Protein AF-A0A1I6V1C0-F1 (afdb_monomer)

pLDDT: mean 92.14, std 6.8, range [67.0, 98.19]

Organism: NCBI:txid1435036

Sequence (91 aa):
MNQYAKSLQASLLVDKDNKIAVKAVTNSKARAISCISMKVPDGKSPNSDRIVREILSITTNTKQRLLEYVALDKALDGTVISLPSGDVCDE

Solvent-accessible surface area (backbone atoms only — not comparable to full-atom values): 5245 Å² total; per-residue (Å²): 106,69,62,33,56,52,26,52,53,48,41,52,69,52,58,62,86,41,55,67,59,44,51,52,37,51,52,48,32,51,20,24,50,53,28,36,48,71,75,28,54,82,96,41,88,80,34,38,68,55,55,54,51,51,54,47,50,67,68,37,70,43,73,68,44,37,51,33,44,52,46,44,58,59,55,46,65,98,64,85,80,81,82,77,72,84,89,43,63,81,133

Nearest PDB structures (foldseek):
  6jx6-assembly1_A  TM=3.660E-01  e=4.888E+00  Homo sapiens
  7bsu-assembly1_A  TM=3.755E-01  e=9.895E+00  Homo sapiens

Secondary structure (DSSP, 8-state):
-HHHHHHHHHHHHS-SS-HHHHHHHHHHHHHHHHHHHHHS-TTSSSPHHHHHHHHHHHHT-SHHHHHHHHHHHHHTTT---PPP-S--S--

Radius of gyration: 13.28 Å; Cα contacts (8 Å, |Δi|>4): 87; chains: 1; bounding box: 34×28×30 Å

Foldseek 3Di:
DVQLLVLLVQLLVDDLLPLVSLLVSVQSNLLVLVVLPVVADPPDPPHSVVVNVVSNCVQCVDPSSVVSNVSSVVSQPPHDDDRDDDRSDDD

Structure (mmCIF, N/CA/C/O backbone):
data_AF-A0A1I6V1C0-F1
#
_entry.id   AF-A0A1I6V1C0-F1
#
loop_
_atom_site.group_PDB
_atom_site.id
_atom_site.type_symbol
_atom_site.label_atom_id
_atom_site.label_alt_id
_atom_site.label_comp_id
_atom_site.label_asym_id
_atom_site.label_entity_id
_atom_site.label_seq_id
_atom_site.pdbx_PDB_ins_code
_atom_site.Cartn_x
_atom_site.Cartn_y
_atom_site.Cartn_z
_atom_site.occupancy
_atom_site.B_iso_or_equiv
_atom_site.auth_seq_id
_atom_site.auth_comp_id
_atom_site.auth_asym_id
_atom_site.auth_atom_id
_atom_site.pdbx_PDB_model_num
ATOM 1 N N . MET A 1 1 ? 3.937 6.422 -12.408 1.00 74.50 1 MET A N 1
ATOM 2 C CA . MET A 1 1 ? 3.968 7.289 -11.198 1.00 74.50 1 MET A CA 1
ATOM 3 C C . MET A 1 1 ? 2.571 7.647 -10.689 1.00 74.50 1 MET A C 1
ATOM 5 O O . MET A 1 1 ? 2.326 7.452 -9.507 1.00 74.50 1 MET A O 1
ATOM 9 N N . ASN A 1 2 ? 1.640 8.095 -11.547 1.00 89.44 2 ASN A N 1
ATOM 10 C CA . ASN A 1 2 ? 0.245 8.390 -11.162 1.00 89.44 2 ASN A CA 1
ATOM 11 C C . ASN A 1 2 ? -0.456 7.209 -10.451 1.00 89.44 2 ASN A C 1
ATOM 13 O O . ASN A 1 2 ? -1.088 7.392 -9.416 1.00 89.44 2 ASN A O 1
ATOM 17 N N . GLN A 1 3 ? -0.258 5.984 -10.950 1.00 94.06 3 GLN A N 1
ATOM 18 C CA . GLN A 1 3 ? -0.751 4.745 -10.333 1.00 94.06 3 GLN A CA 1
ATOM 19 C C . GLN A 1 3 ? -0.358 4.614 -8.849 1.00 94.06 3 GLN A C 1
ATOM 21 O O . GLN A 1 3 ? -1.200 4.303 -8.009 1.00 94.06 3 GLN A O 1
ATOM 26 N N . TYR A 1 4 ? 0.896 4.927 -8.495 1.00 96.31 4 TYR A N 1
ATOM 27 C CA . TYR A 1 4 ? 1.364 4.821 -7.110 1.00 96.31 4 TYR A CA 1
ATOM 28 C C . TYR A 1 4 ? 0.707 5.872 -6.211 1.00 96.31 4 TYR A C 1
ATOM 30 O O . TYR A 1 4 ? 0.189 5.525 -5.152 1.00 96.31 4 TYR A O 1
ATOM 38 N N . ALA A 1 5 ? 0.621 7.126 -6.666 1.00 95.31 5 ALA A N 1
ATOM 39 C CA . ALA A 1 5 ? -0.070 8.187 -5.932 1.00 95.31 5 ALA A CA 1
ATOM 40 C C . ALA A 1 5 ? -1.557 7.856 -5.689 1.00 95.31 5 ALA A C 1
ATOM 42 O O . ALA A 1 5 ? -2.052 8.016 -4.574 1.00 95.31 5 ALA A O 1
ATOM 43 N N . LYS A 1 6 ? -2.257 7.318 -6.700 1.00 95.94 6 LYS A N 1
ATOM 44 C CA . LYS A 1 6 ? -3.641 6.834 -6.559 1.00 95.94 6 LYS A CA 1
ATOM 45 C C . LYS A 1 6 ? -3.749 5.707 -5.529 1.00 95.94 6 LYS A C 1
ATOM 47 O O . LYS A 1 6 ? -4.619 5.761 -4.664 1.00 95.94 6 LYS A O 1
ATOM 52 N N . SER A 1 7 ? -2.846 4.724 -5.580 1.00 96.50 7 SER A N 1
ATOM 53 C CA . SER A 1 7 ? -2.834 3.601 -4.629 1.00 96.50 7 SER A CA 1
ATOM 54 C C . SER A 1 7 ? -2.553 4.045 -3.187 1.00 96.50 7 SER A C 1
ATOM 56 O O . SER A 1 7 ? -3.145 3.517 -2.244 1.00 96.50 7 SER A O 1
ATOM 58 N N . LEU A 1 8 ? -1.703 5.061 -3.001 1.00 97.06 8 LEU A N 1
ATOM 59 C CA . LEU A 1 8 ? -1.454 5.657 -1.693 1.00 97.06 8 LEU A CA 1
ATOM 60 C C . LEU A 1 8 ? -2.676 6.413 -1.189 1.00 97.06 8 LEU A C 1
ATOM 62 O O . LEU A 1 8 ? -3.022 6.262 -0.026 1.00 97.06 8 LEU A O 1
ATOM 66 N N . GLN A 1 9 ? -3.381 7.158 -2.042 1.00 96.88 9 GLN A N 1
ATOM 67 C CA . GLN A 1 9 ? -4.625 7.789 -1.607 1.00 96.88 9 GLN A CA 1
ATOM 68 C C . GLN A 1 9 ? -5.684 6.752 -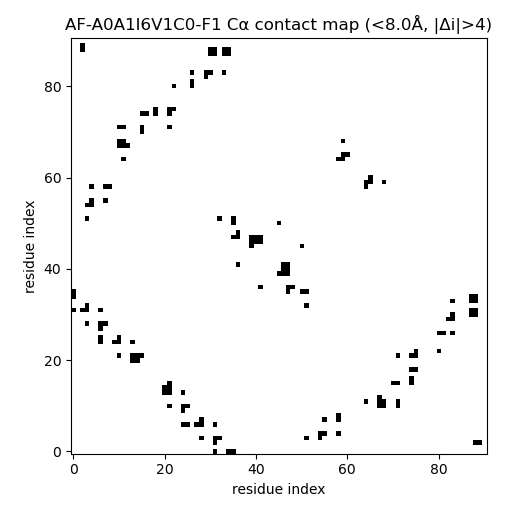1.206 1.00 96.88 9 GLN A C 1
ATOM 70 O O . GLN A 1 9 ? -6.294 6.854 -0.145 1.00 96.88 9 GLN A O 1
ATOM 75 N N . ALA A 1 10 ? -5.847 5.689 -1.997 1.0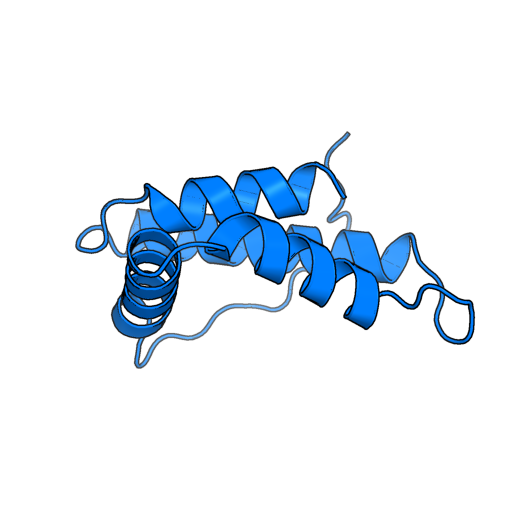0 97.56 10 ALA A N 1
ATOM 76 C CA . ALA A 1 10 ? -6.737 4.587 -1.637 1.00 97.56 10 ALA A CA 1
ATOM 77 C C . ALA A 1 10 ? -6.344 3.938 -0.295 1.00 97.56 10 ALA A C 1
ATOM 79 O O . ALA A 1 10 ? -7.215 3.582 0.494 1.00 97.56 10 ALA A O 1
ATOM 80 N N . SER A 1 11 ? -5.043 3.851 0.005 1.00 96.75 11 SER A N 1
ATOM 81 C CA . SER A 1 11 ? -4.527 3.326 1.281 1.00 96.75 11 SER A CA 1
ATOM 82 C C . SER A 1 11 ? -4.994 4.143 2.488 1.00 96.75 11 SER A C 1
ATOM 84 O O . SER A 1 11 ? -5.296 3.581 3.543 1.00 96.75 11 SER A O 1
ATOM 86 N N . LEU A 1 12 ? -5.098 5.463 2.331 1.00 97.44 12 LEU A N 1
ATOM 87 C CA . LEU A 1 12 ? -5.568 6.353 3.391 1.00 97.44 12 LEU A CA 1
ATOM 88 C C . LEU A 1 12 ? -7.073 6.205 3.638 1.00 97.44 12 LEU A C 1
ATOM 90 O O . LEU A 1 12 ? -7.511 6.315 4.776 1.00 97.44 12 LEU A O 1
ATOM 94 N N . LEU A 1 13 ? -7.852 5.928 2.590 1.00 97.25 13 LEU A N 1
ATOM 95 C CA . LEU A 1 13 ? -9.318 5.973 2.629 1.00 97.25 13 LEU A CA 1
ATOM 96 C C . LEU A 1 13 ? -9.993 4.603 2.782 1.00 97.25 13 LEU A C 1
ATOM 98 O O . LEU 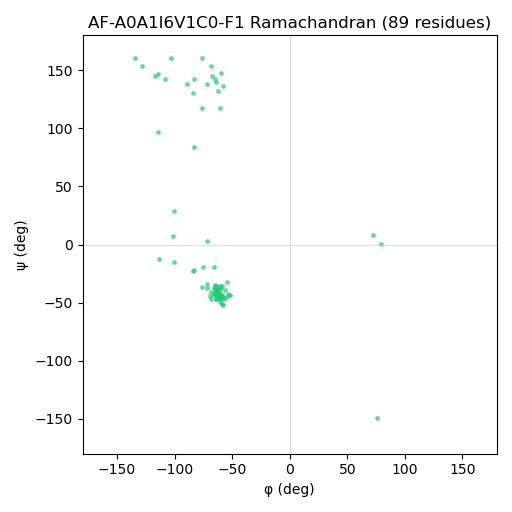A 1 13 ? -11.186 4.550 3.069 1.00 97.25 13 LEU A O 1
ATOM 102 N N . VAL A 1 14 ? -9.270 3.501 2.564 1.00 97.94 14 VAL A N 1
ATOM 103 C CA . VAL A 1 14 ? -9.843 2.151 2.656 1.00 97.94 14 VAL A CA 1
ATOM 104 C C . VAL A 1 14 ? -10.307 1.831 4.077 1.00 97.94 14 VAL A C 1
ATOM 106 O O . VAL A 1 14 ? -9.612 2.143 5.049 1.00 97.94 14 VAL A O 1
ATOM 109 N N . ASP A 1 15 ? -11.456 1.165 4.179 1.00 97.44 15 ASP A N 1
ATOM 110 C CA . ASP A 1 15 ? -11.950 0.577 5.421 1.00 97.44 15 ASP A CA 1
ATOM 111 C C . ASP A 1 15 ? -10.956 -0.475 5.938 1.00 97.44 15 ASP A C 1
ATOM 113 O O . ASP A 1 15 ? -10.677 -1.471 5.264 1.00 97.44 15 ASP A O 1
ATOM 117 N N . LYS A 1 16 ? -10.404 -0.225 7.129 1.00 96.56 16 LYS A N 1
ATOM 118 C CA . LYS A 1 16 ? -9.339 -1.029 7.737 1.00 96.56 16 LYS A CA 1
ATOM 119 C C . LYS A 1 16 ? -9.852 -2.355 8.306 1.00 96.56 16 LYS A C 1
ATOM 121 O O . LYS A 1 16 ? -9.057 -3.284 8.442 1.00 96.56 16 LYS A O 1
ATOM 126 N N . ASP A 1 17 ? -11.154 -2.476 8.561 1.00 95.94 17 ASP A N 1
ATOM 127 C CA . ASP A 1 17 ? -11.770 -3.719 9.033 1.00 95.94 17 ASP A CA 1
ATOM 128 C C . ASP A 1 17 ? -12.075 -4.679 7.869 1.00 95.94 17 ASP A C 1
ATOM 130 O O . ASP A 1 17 ? -12.122 -5.905 8.031 1.00 95.94 17 ASP A O 1
ATOM 134 N N . ASN A 1 18 ? -12.180 -4.150 6.646 1.00 96.62 18 ASN A N 1
ATOM 135 C CA . ASN A 1 18 ? -12.344 -4.945 5.437 1.00 96.62 18 ASN A CA 1
ATOM 136 C C . ASN A 1 18 ? -10.995 -5.461 4.910 1.00 96.62 18 ASN A C 1
ATOM 138 O O . ASN A 1 18 ? -10.399 -4.915 3.977 1.00 96.62 18 ASN A O 1
ATOM 142 N N . LYS A 1 19 ? -10.532 -6.587 5.461 1.00 92.81 19 LYS A N 1
ATOM 143 C CA . LYS A 1 19 ? -9.252 -7.219 5.082 1.00 92.81 19 LYS A CA 1
ATOM 144 C C . LYS A 1 19 ? -9.105 -7.501 3.583 1.00 92.81 19 LYS A C 1
ATOM 146 O O . LYS A 1 19 ? -7.992 -7.448 3.061 1.00 92.81 19 LYS A O 1
ATOM 151 N N . ILE A 1 20 ? -10.202 -7.797 2.881 1.00 93.94 20 ILE A N 1
ATOM 152 C CA . ILE A 1 20 ? -10.176 -8.035 1.431 1.00 93.94 20 ILE A CA 1
ATOM 153 C C . ILE A 1 20 ? -9.846 -6.728 0.700 1.00 93.94 20 ILE A C 1
ATOM 155 O O . ILE A 1 20 ? -8.958 -6.713 -0.153 1.00 93.94 20 ILE A O 1
ATOM 159 N N . ALA A 1 21 ? -10.505 -5.628 1.070 1.00 95.94 21 ALA A N 1
ATOM 160 C CA . ALA A 1 21 ? -10.254 -4.311 0.491 1.00 95.94 21 ALA A CA 1
ATOM 161 C C . ALA A 1 21 ? -8.842 -3.799 0.814 1.00 95.94 21 ALA A C 1
ATOM 163 O O . ALA A 1 21 ? -8.134 -3.336 -0.082 1.00 95.94 21 ALA A O 1
ATOM 164 N N . VAL A 1 22 ? -8.390 -3.957 2.062 1.00 95.94 22 VAL A N 1
ATOM 165 C CA . VAL A 1 22 ? -7.025 -3.605 2.485 1.00 95.94 22 VAL A CA 1
A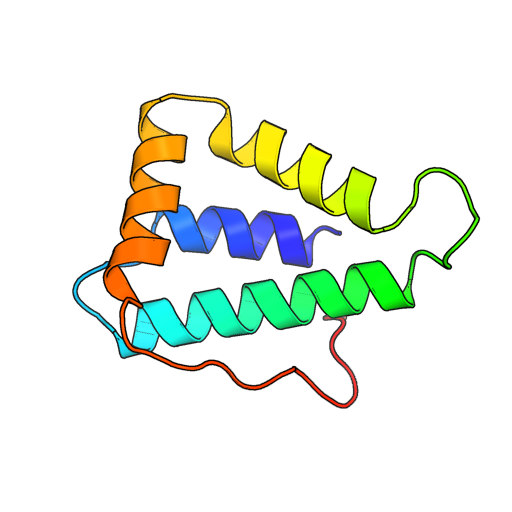TOM 166 C C . VAL A 1 22 ? -5.986 -4.376 1.661 1.00 95.94 22 VAL A C 1
ATOM 168 O O . VAL A 1 22 ? -5.060 -3.778 1.110 1.00 95.94 22 VAL A O 1
ATOM 171 N N . LYS A 1 23 ? -6.161 -5.696 1.494 1.00 94.75 23 LYS A N 1
ATOM 172 C CA . LYS A 1 23 ? -5.264 -6.519 0.668 1.00 94.75 23 LYS A CA 1
ATOM 173 C C . LYS A 1 23 ? -5.275 -6.084 -0.799 1.00 94.75 23 LYS A C 1
ATOM 175 O O . LYS A 1 23 ? -4.216 -6.034 -1.423 1.00 94.75 23 LYS A O 1
ATOM 180 N N . ALA A 1 24 ? -6.439 -5.745 -1.353 1.00 94.50 24 ALA A N 1
ATOM 181 C CA . ALA A 1 24 ? -6.557 -5.279 -2.733 1.00 94.50 24 ALA A CA 1
ATOM 182 C C . ALA A 1 24 ? -5.786 -3.967 -2.968 1.00 94.50 24 ALA A C 1
ATOM 184 O O . ALA A 1 24 ? -5.023 -3.867 -3.932 1.00 94.50 24 ALA A O 1
ATOM 185 N N . VAL A 1 25 ? -5.915 -2.995 -2.060 1.00 96.06 25 VAL A N 1
ATOM 186 C CA . VAL A 1 25 ? -5.173 -1.728 -2.137 1.00 96.06 25 VAL A CA 1
ATOM 187 C C . VAL A 1 25 ? -3.667 -1.951 -1.989 1.00 96.06 25 VAL A C 1
ATOM 189 O O . VAL A 1 25 ? -2.890 -1.399 -2.769 1.00 96.06 25 VAL A O 1
ATOM 192 N N . THR A 1 26 ? -3.234 -2.812 -1.066 1.00 95.44 26 THR A N 1
ATOM 193 C CA . THR A 1 26 ? -1.808 -3.137 -0.908 1.00 95.44 26 THR A CA 1
ATOM 194 C C . THR A 1 26 ? -1.233 -3.845 -2.136 1.00 95.44 26 THR A C 1
ATOM 196 O O . THR A 1 26 ? -0.123 -3.522 -2.559 1.00 95.44 26 THR A O 1
ATOM 199 N N . ASN A 1 27 ? -1.991 -4.740 -2.774 1.00 94.00 27 ASN A N 1
ATOM 200 C CA . ASN A 1 27 ? -1.580 -5.366 -4.032 1.00 94.00 27 ASN A CA 1
ATOM 201 C C . ASN A 1 27 ? -1.459 -4.338 -5.169 1.00 94.00 27 ASN A C 1
ATOM 203 O O . ASN A 1 27 ? -0.499 -4.386 -5.938 1.00 94.00 27 ASN A O 1
ATOM 207 N N . SER A 1 28 ? -2.393 -3.385 -5.265 1.00 94.19 28 SER A N 1
ATOM 208 C CA . SER A 1 28 ? -2.304 -2.274 -6.225 1.00 94.19 28 SER A CA 1
ATOM 209 C C . SER A 1 28 ? -1.059 -1.416 -5.971 1.00 94.19 28 SER A C 1
ATOM 211 O O . SER A 1 28 ? -0.314 -1.124 -6.907 1.00 94.19 28 SER A O 1
ATOM 213 N N . LYS A 1 29 ? -0.766 -1.102 -4.702 1.00 94.88 29 LYS A N 1
ATOM 214 C CA . LYS A 1 29 ? 0.447 -0.380 -4.289 1.00 94.88 29 LYS A CA 1
ATOM 215 C C . LYS A 1 29 ? 1.719 -1.122 -4.712 1.00 94.88 29 LYS A C 1
ATOM 217 O O . LYS A 1 29 ? 2.618 -0.510 -5.285 1.00 94.88 29 LYS A O 1
ATOM 222 N N . ALA A 1 30 ? 1.780 -2.438 -4.495 1.00 94.81 30 ALA A N 1
ATOM 223 C CA . ALA A 1 30 ? 2.912 -3.270 -4.904 1.00 94.81 30 ALA A CA 1
ATOM 224 C C . ALA A 1 30 ? 3.113 -3.272 -6.430 1.00 94.81 30 ALA A C 1
ATOM 226 O O . ALA A 1 30 ? 4.229 -3.038 -6.893 1.00 94.81 30 ALA A O 1
ATOM 227 N N . ARG A 1 31 ? 2.040 -3.447 -7.218 1.00 95.06 31 ARG A N 1
ATOM 228 C CA . ARG A 1 31 ? 2.100 -3.350 -8.692 1.00 95.06 31 ARG A CA 1
ATOM 229 C C . ARG A 1 31 ? 2.616 -1.988 -9.152 1.00 95.06 31 ARG A C 1
ATOM 231 O O . ARG A 1 31 ? 3.499 -1.922 -10.003 1.00 95.06 31 ARG A O 1
ATOM 238 N N . ALA A 1 32 ? 2.131 -0.911 -8.540 1.00 95.44 32 ALA A N 1
ATOM 239 C CA . ALA A 1 32 ? 2.543 0.446 -8.874 1.00 95.44 32 ALA A CA 1
ATOM 240 C C . ALA A 1 32 ? 4.035 0.706 -8.600 1.00 95.44 32 ALA A C 1
ATOM 242 O O . ALA A 1 32 ? 4.698 1.377 -9.394 1.00 95.44 32 ALA A O 1
ATOM 243 N N . ILE A 1 33 ? 4.570 0.168 -7.498 1.00 94.19 33 ILE A N 1
ATOM 244 C CA . ILE A 1 33 ? 6.005 0.227 -7.183 1.00 94.19 33 ILE A CA 1
ATOM 245 C C . ILE A 1 33 ? 6.805 -0.545 -8.237 1.00 94.19 33 ILE A C 1
ATOM 247 O O . ILE A 1 33 ? 7.757 0.004 -8.786 1.00 94.19 33 ILE A O 1
ATOM 251 N N . SER A 1 34 ? 6.387 -1.764 -8.592 1.00 93.31 34 SER A N 1
ATOM 252 C CA . SER A 1 34 ? 7.043 -2.537 -9.654 1.00 93.31 34 SER A CA 1
ATOM 253 C C . SER A 1 34 ? 7.014 -1.817 -11.004 1.00 93.31 34 SER A C 1
ATOM 255 O O . SER A 1 34 ? 8.021 -1.814 -11.708 1.00 93.31 34 SER A O 1
ATOM 257 N N . CYS A 1 35 ? 5.920 -1.125 -11.338 1.00 93.88 35 CYS A N 1
ATOM 258 C CA . CYS A 1 35 ? 5.865 -0.281 -12.531 1.00 93.88 35 CYS A CA 1
ATOM 259 C C . CYS A 1 35 ? 6.901 0.857 -12.482 1.00 93.88 35 CYS A C 1
ATOM 261 O O . CYS A 1 35 ? 7.569 1.128 -13.482 1.00 93.88 35 CYS A O 1
ATOM 263 N N . ILE A 1 36 ? 7.083 1.515 -11.327 1.00 92.69 36 ILE A N 1
ATOM 264 C CA . ILE A 1 36 ? 8.121 2.547 -11.161 1.00 92.69 36 ILE A CA 1
ATOM 265 C C . ILE A 1 36 ? 9.510 1.945 -11.390 1.00 92.69 36 ILE A C 1
ATOM 267 O O . ILE A 1 36 ? 10.274 2.515 -12.164 1.00 92.69 36 ILE A O 1
ATOM 271 N N . SER A 1 37 ? 9.817 0.790 -10.795 1.00 90.38 37 SER A N 1
ATOM 272 C CA . SER A 1 37 ? 11.098 0.099 -11.001 1.00 90.38 37 SER A CA 1
ATOM 273 C C . SER A 1 37 ? 11.340 -0.291 -12.464 1.00 90.38 37 SER A C 1
ATOM 275 O O . SER A 1 37 ? 12.463 -0.193 -12.940 1.00 90.38 37 SER A O 1
ATOM 277 N N . MET A 1 38 ? 10.301 -0.676 -13.213 1.00 90.06 38 MET A N 1
ATOM 278 C CA . MET A 1 38 ? 10.435 -0.989 -14.644 1.00 90.06 38 MET A CA 1
ATOM 279 C C . MET A 1 38 ? 10.665 0.250 -15.516 1.00 90.06 38 MET A C 1
ATOM 281 O O . MET A 1 38 ? 11.389 0.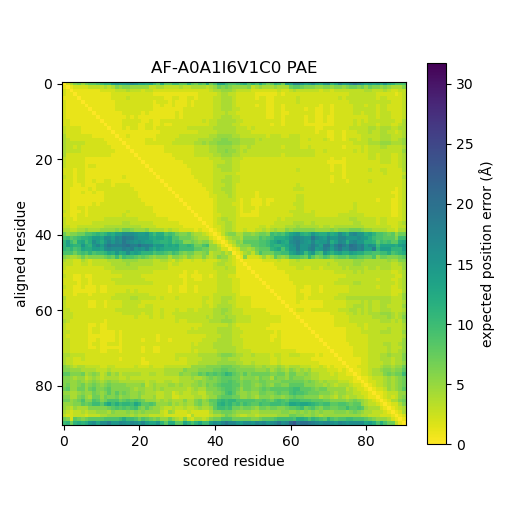187 -16.507 1.00 90.06 38 MET A O 1
ATOM 285 N N . LYS A 1 39 ? 10.015 1.374 -15.194 1.00 90.06 39 LYS A N 1
ATOM 286 C CA . LYS A 1 39 ? 10.107 2.610 -15.991 1.00 90.06 39 LYS A CA 1
ATOM 287 C C . LYS A 1 39 ? 11.324 3.461 -15.633 1.00 90.06 39 LYS A C 1
ATOM 289 O O . LYS A 1 39 ? 11.743 4.279 -16.450 1.00 90.06 39 LYS A O 1
ATOM 294 N N . VAL A 1 40 ? 11.868 3.293 -14.431 1.00 88.69 40 VAL A N 1
ATOM 295 C CA . VAL A 1 40 ? 12.999 4.064 -13.914 1.00 88.69 40 VAL A CA 1
ATOM 296 C C . VAL A 1 40 ? 14.185 3.118 -13.735 1.00 88.69 40 VAL A C 1
ATOM 298 O O . VAL A 1 40 ? 14.251 2.427 -12.721 1.00 88.69 40 VAL A O 1
ATOM 301 N N . PRO A 1 41 ? 15.106 3.059 -14.712 1.00 77.62 41 PRO A N 1
ATOM 302 C CA . PRO A 1 41 ? 16.223 2.127 -14.673 1.00 77.62 41 PRO A CA 1
ATOM 303 C C . PRO A 1 41 ? 17.177 2.429 -13.515 1.00 77.62 41 PRO A C 1
ATOM 305 O O . PRO A 1 41 ? 17.477 3.590 -13.217 1.00 77.62 41 PRO A O 1
ATOM 308 N N . ASP A 1 42 ? 17.695 1.363 -12.910 1.00 74.44 42 ASP A N 1
ATOM 309 C CA . ASP A 1 42 ? 18.677 1.445 -11.834 1.00 74.44 42 ASP A CA 1
ATOM 310 C C . ASP A 1 42 ? 19.956 2.168 -12.288 1.00 74.44 42 ASP A C 1
ATOM 312 O O . ASP A 1 42 ? 20.361 2.123 -13.452 1.00 74.44 42 ASP A O 1
ATOM 316 N N . GLY A 1 43 ? 20.595 2.881 -11.357 1.00 73.31 43 GLY A N 1
ATOM 317 C CA . GLY A 1 43 ? 21.832 3.624 -11.619 1.00 73.31 43 GLY A CA 1
ATOM 318 C C . GLY A 1 43 ? 21.653 4.974 -12.325 1.00 73.31 43 GLY A C 1
ATOM 319 O O . GLY A 1 43 ? 22.644 5.668 -12.551 1.00 73.31 43 GLY A O 1
ATOM 320 N N . LYS A 1 44 ? 20.417 5.391 -12.639 1.00 71.25 44 LYS A N 1
ATOM 321 C CA . LYS A 1 44 ? 20.111 6.750 -13.118 1.00 71.25 44 LYS A CA 1
ATOM 322 C C . LYS A 1 44 ? 19.377 7.557 -12.050 1.00 71.25 44 LYS A C 1
ATOM 324 O O . LYS A 1 44 ? 18.550 7.027 -11.319 1.00 71.25 44 LYS A O 1
ATOM 329 N N . SER A 1 45 ? 19.694 8.849 -11.962 1.00 74.62 45 SER A N 1
ATOM 330 C CA . SER A 1 45 ? 18.990 9.795 -11.089 1.00 74.62 45 SER A CA 1
ATOM 331 C C . SER A 1 45 ? 17.805 10.435 -11.830 1.00 74.62 45 SER A C 1
ATOM 333 O O . SER A 1 45 ? 17.987 10.836 -12.983 1.00 74.62 45 SER A O 1
ATOM 335 N N . PRO A 1 46 ? 16.631 10.594 -11.188 1.00 75.44 46 PRO A N 1
ATOM 336 C CA . PRO A 1 46 ? 16.286 10.042 -9.876 1.00 75.44 46 PRO A CA 1
ATOM 337 C C . PRO A 1 46 ? 16.079 8.523 -9.964 1.00 75.44 46 PRO A C 1
ATOM 339 O O . PRO A 1 46 ? 15.470 8.037 -10.913 1.00 75.44 46 PRO A O 1
ATOM 342 N N . ASN A 1 47 ? 16.580 7.778 -8.977 1.00 88.00 47 ASN A N 1
ATOM 343 C CA . ASN A 1 47 ? 16.389 6.331 -8.924 1.00 88.00 47 ASN A CA 1
ATOM 344 C C . ASN A 1 47 ? 14.959 5.986 -8.461 1.00 88.00 47 ASN A C 1
ATOM 346 O O . ASN A 1 47 ? 14.249 6.810 -7.874 1.00 88.00 47 ASN A O 1
ATOM 350 N N . SER A 1 48 ? 14.525 4.758 -8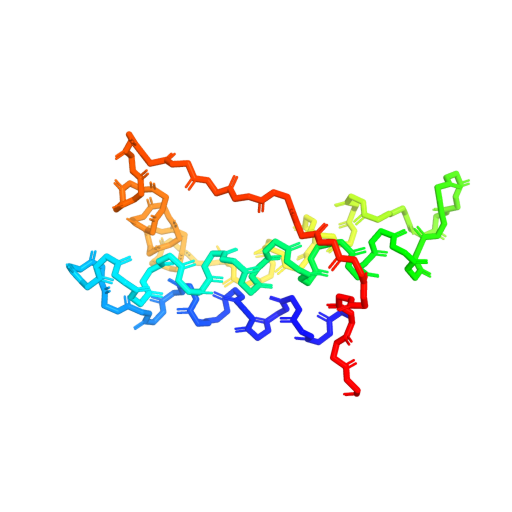.750 1.00 90.56 48 SER A N 1
ATOM 351 C CA . SER A 1 48 ? 13.161 4.286 -8.477 1.00 90.56 48 SER A CA 1
ATOM 352 C C . SER A 1 48 ? 12.774 4.422 -6.995 1.00 90.56 48 SER A C 1
ATOM 354 O O . SER A 1 48 ? 11.663 4.865 -6.690 1.00 90.56 48 SER A O 1
ATOM 356 N N . ASP A 1 49 ? 13.703 4.139 -6.074 1.00 90.88 49 ASP A N 1
ATOM 357 C CA . ASP A 1 49 ? 13.471 4.263 -4.630 1.00 90.88 49 ASP A CA 1
ATOM 358 C C . ASP A 1 49 ? 13.163 5.703 -4.201 1.00 90.88 49 ASP A C 1
ATOM 360 O O . ASP A 1 49 ? 12.235 5.931 -3.415 1.00 90.88 49 ASP A O 1
ATOM 364 N N . ARG A 1 50 ? 13.885 6.685 -4.758 1.00 92.44 50 ARG A N 1
ATOM 365 C CA . ARG A 1 50 ? 13.723 8.087 -4.387 1.00 92.44 50 ARG A CA 1
ATOM 366 C C . ARG A 1 50 ? 12.353 8.583 -4.803 1.00 92.44 50 ARG A C 1
ATOM 368 O O . ARG A 1 50 ? 11.682 9.243 -4.018 1.00 92.44 50 ARG A O 1
ATOM 375 N N . ILE A 1 51 ? 11.906 8.197 -5.993 1.00 92.50 51 ILE A N 1
ATOM 376 C CA . ILE A 1 51 ? 10.582 8.552 -6.511 1.00 92.50 51 ILE A CA 1
ATOM 377 C C . ILE A 1 51 ? 9.482 7.967 -5.618 1.00 92.50 51 ILE A C 1
ATOM 379 O O . ILE A 1 51 ? 8.542 8.671 -5.251 1.00 92.50 51 ILE A O 1
ATOM 383 N N . VAL A 1 52 ? 9.603 6.696 -5.217 1.00 95.00 52 VAL A N 1
ATOM 384 C CA . VAL A 1 52 ? 8.653 6.056 -4.291 1.00 95.00 52 VAL A CA 1
ATOM 385 C C . VAL A 1 52 ? 8.614 6.797 -2.948 1.00 95.00 52 VAL A C 1
ATOM 387 O O . VAL A 1 52 ? 7.528 7.080 -2.435 1.00 95.00 52 VAL A O 1
ATOM 390 N N . ARG A 1 53 ? 9.774 7.156 -2.386 1.00 95.06 53 ARG A N 1
ATOM 391 C CA . ARG A 1 53 ? 9.871 7.890 -1.112 1.00 95.06 53 ARG A CA 1
ATOM 392 C C . ARG A 1 53 ? 9.299 9.304 -1.202 1.00 95.06 53 ARG A C 1
ATOM 394 O O . ARG A 1 53 ? 8.593 9.722 -0.288 1.00 95.06 53 ARG A O 1
ATOM 401 N N . GLU A 1 54 ? 9.573 10.030 -2.282 1.00 95.44 54 GLU A N 1
ATOM 402 C CA . GLU A 1 54 ? 9.065 11.389 -2.496 1.00 95.44 54 GLU A CA 1
ATOM 403 C C . GLU A 1 54 ? 7.536 11.395 -2.619 1.00 95.44 54 GLU A C 1
ATOM 405 O O . GLU A 1 54 ? 6.867 12.157 -1.919 1.00 95.44 54 GLU A O 1
ATOM 410 N N . ILE A 1 55 ? 6.960 10.493 -3.423 1.00 95.94 55 ILE A N 1
ATOM 411 C CA . ILE A 1 55 ? 5.499 10.392 -3.570 1.00 95.94 55 ILE A CA 1
ATOM 412 C C . ILE A 1 55 ? 4.843 9.986 -2.242 1.00 95.94 55 ILE A C 1
ATOM 414 O O . ILE A 1 55 ? 3.811 10.556 -1.872 1.00 95.94 55 ILE A O 1
ATOM 418 N N . LEU A 1 56 ? 5.438 9.040 -1.504 1.00 96.81 56 LEU A N 1
ATOM 419 C CA . LEU A 1 56 ? 4.960 8.664 -0.171 1.00 96.81 56 LEU A CA 1
ATOM 420 C C . LEU A 1 56 ? 4.957 9.876 0.767 1.00 96.81 56 LEU A C 1
ATOM 422 O O . LEU A 1 56 ? 3.915 10.189 1.334 1.00 96.81 56 LEU A O 1
ATOM 426 N N . SER A 1 57 ? 6.081 10.593 0.860 1.00 96.75 57 SER A N 1
ATOM 427 C CA . SER A 1 57 ? 6.249 11.767 1.725 1.00 96.75 57 SER A CA 1
ATOM 428 C C . SER A 1 57 ? 5.204 12.850 1.450 1.00 96.75 57 SER A C 1
ATOM 430 O O . SER A 1 57 ? 4.564 13.351 2.375 1.00 96.75 57 SER A O 1
ATOM 432 N N . ILE A 1 58 ? 4.961 13.162 0.173 1.00 96.31 58 ILE A N 1
ATOM 433 C CA . ILE A 1 58 ? 3.954 14.152 -0.233 1.00 96.31 58 ILE A CA 1
ATOM 434 C C . ILE A 1 58 ? 2.538 13.670 0.116 1.00 96.31 58 ILE A C 1
ATOM 436 O O . ILE A 1 58 ? 1.697 14.468 0.535 1.00 96.31 58 ILE A O 1
ATOM 440 N N . THR A 1 59 ? 2.264 12.370 -0.017 1.00 95.56 59 THR A N 1
ATOM 441 C CA . THR A 1 59 ? 0.929 11.812 0.243 1.00 95.56 59 THR A CA 1
ATOM 442 C C . THR A 1 59 ? 0.632 11.700 1.740 1.00 95.56 59 THR A C 1
ATOM 444 O O . THR A 1 59 ? -0.488 11.974 2.165 1.00 95.56 59 THR A O 1
ATOM 447 N N . THR A 1 60 ? 1.626 11.375 2.569 1.00 96.88 60 THR A N 1
ATOM 448 C CA . THR A 1 60 ? 1.494 11.233 4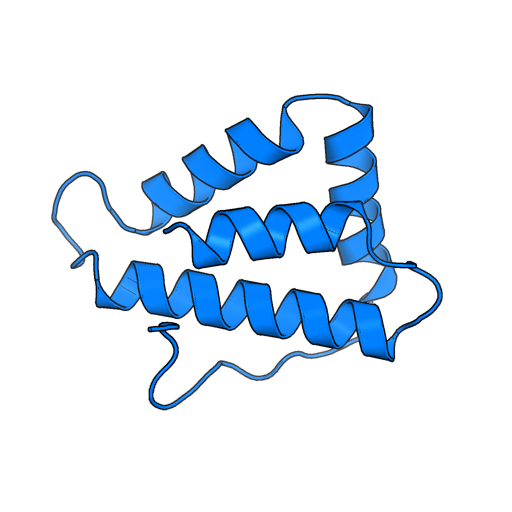.030 1.00 96.88 60 THR A CA 1
ATOM 449 C C . THR A 1 60 ? 1.995 12.462 4.797 1.00 96.88 60 THR A C 1
ATOM 451 O O . THR A 1 60 ? 2.431 12.353 5.940 1.00 96.88 60 THR A O 1
ATOM 454 N N . ASN A 1 61 ? 1.929 13.648 4.190 1.00 97.62 61 ASN A N 1
ATOM 455 C CA . ASN A 1 61 ? 2.535 14.891 4.685 1.00 97.62 61 ASN A CA 1
ATOM 456 C C . ASN A 1 61 ? 1.866 15.529 5.922 1.00 97.62 61 ASN A C 1
ATOM 458 O O . ASN A 1 61 ? 2.259 16.612 6.349 1.00 97.62 61 ASN A O 1
ATOM 462 N N . THR A 1 62 ? 0.840 14.900 6.493 1.00 98.06 62 THR A N 1
ATOM 463 C CA . THR A 1 62 ? 0.184 15.357 7.726 1.00 98.06 62 THR A CA 1
ATOM 464 C C . THR A 1 62 ? 0.120 14.215 8.727 1.00 98.06 62 THR A C 1
ATOM 466 O O . THR A 1 62 ? 0.053 13.048 8.339 1.00 98.06 62 THR A O 1
ATOM 469 N N . LYS A 1 63 ? 0.074 14.542 10.025 1.00 97.94 63 LYS A N 1
ATOM 470 C CA . LYS A 1 63 ? -0.025 13.536 11.095 1.00 97.94 63 LYS A CA 1
ATOM 471 C C . LYS A 1 63 ? -1.203 12.585 10.877 1.00 97.94 63 LYS A C 1
ATOM 473 O O . LYS A 1 63 ? -1.032 11.382 11.012 1.00 97.94 63 LYS A O 1
ATOM 478 N N . GLN A 1 64 ? -2.373 13.113 10.513 1.00 98.12 64 GLN A N 1
ATOM 479 C CA . GLN A 1 64 ? -3.560 12.295 10.266 1.00 98.12 64 GLN A CA 1
ATOM 480 C C . GLN A 1 64 ? -3.330 11.302 9.121 1.00 98.12 64 GLN A C 1
ATOM 482 O O . GLN A 1 64 ? -3.542 10.110 9.302 1.00 98.12 64 GLN A O 1
ATOM 487 N N . ARG A 1 65 ? -2.821 11.764 7.971 1.00 97.62 65 ARG A N 1
ATOM 488 C CA . ARG A 1 65 ? -2.544 10.879 6.827 1.00 97.62 65 ARG A CA 1
ATOM 489 C C . ARG A 1 65 ? -1.468 9.840 7.142 1.00 97.62 65 ARG A C 1
ATOM 491 O O . ARG A 1 65 ? -1.577 8.701 6.709 1.00 97.62 65 ARG A O 1
ATOM 498 N N . LEU A 1 66 ? -0.446 10.209 7.913 1.00 97.81 66 LEU A N 1
ATOM 499 C CA . LEU A 1 66 ? 0.571 9.258 8.353 1.00 97.81 66 LEU A CA 1
ATOM 500 C C . LEU A 1 66 ? -0.020 8.175 9.269 1.00 97.81 66 LEU A C 1
ATOM 502 O O . LEU A 1 66 ? 0.292 7.002 9.094 1.00 97.81 66 LEU A O 1
ATOM 506 N N . LEU A 1 67 ? -0.889 8.549 10.213 1.00 98.19 67 LEU A N 1
ATOM 507 C CA . LEU A 1 67 ? -1.555 7.588 11.096 1.00 98.19 67 LEU A CA 1
ATOM 508 C C . LEU A 1 67 ? -2.463 6.627 10.318 1.00 98.19 67 LEU A C 1
ATOM 510 O O . LEU A 1 67 ? -2.431 5.432 10.593 1.00 98.19 67 LEU A O 1
ATOM 514 N N . GLU A 1 68 ? -3.195 7.112 9.312 1.00 97.94 68 GLU A N 1
ATOM 515 C CA . GLU A 1 68 ? -4.000 6.252 8.430 1.00 97.94 68 GLU A CA 1
ATOM 516 C C . GLU A 1 68 ? -3.143 5.268 7.625 1.00 97.94 68 GLU A C 1
ATOM 518 O O . GLU A 1 68 ? -3.500 4.098 7.472 1.00 97.94 68 GLU A O 1
ATOM 523 N N . TYR A 1 69 ? -1.983 5.721 7.142 1.00 96.62 69 TYR A N 1
ATOM 524 C CA . TYR A 1 69 ? -1.030 4.856 6.449 1.00 96.62 69 TYR A CA 1
ATOM 525 C C . TYR A 1 69 ? -0.481 3.758 7.375 1.00 96.62 69 TYR A C 1
ATOM 527 O O . TYR A 1 69 ? -0.455 2.591 6.997 1.00 96.62 69 TYR A O 1
ATOM 535 N N . VAL A 1 70 ? -0.127 4.100 8.619 1.00 96.88 70 VAL A N 1
ATOM 536 C CA . VAL A 1 70 ? 0.312 3.121 9.632 1.00 96.88 70 VAL A CA 1
ATOM 537 C C . VAL A 1 70 ? -0.817 2.153 10.011 1.00 96.88 70 VAL A C 1
ATOM 539 O O . VAL A 1 70 ? -0.571 0.964 10.216 1.00 96.88 70 VAL A O 1
ATOM 542 N N . ALA A 1 71 ? -2.063 2.628 10.084 1.00 97.38 71 ALA A N 1
ATOM 543 C CA . ALA A 1 71 ? -3.221 1.784 10.370 1.00 97.38 71 ALA A CA 1
ATOM 544 C C . ALA A 1 71 ? -3.474 0.745 9.264 1.00 97.38 71 ALA A C 1
ATOM 546 O O . ALA A 1 71 ? -3.854 -0.383 9.575 1.00 97.38 71 ALA A O 1
ATOM 547 N N . LEU A 1 72 ? -3.215 1.089 7.994 1.00 96.00 72 LEU A N 1
ATOM 548 C CA . LEU A 1 72 ? -3.237 0.125 6.890 1.00 96.00 72 LEU A CA 1
ATOM 549 C C . LEU A 1 72 ? -2.233 -1.010 7.122 1.00 96.00 72 LEU A C 1
ATOM 551 O O . LEU A 1 72 ? -2.607 -2.179 7.032 1.00 96.00 72 LEU A O 1
ATOM 555 N N . ASP A 1 73 ? -0.979 -0.671 7.428 1.00 92.69 73 ASP A N 1
ATOM 556 C CA . ASP A 1 73 ? 0.072 -1.670 7.639 1.00 92.69 73 ASP A CA 1
ATOM 557 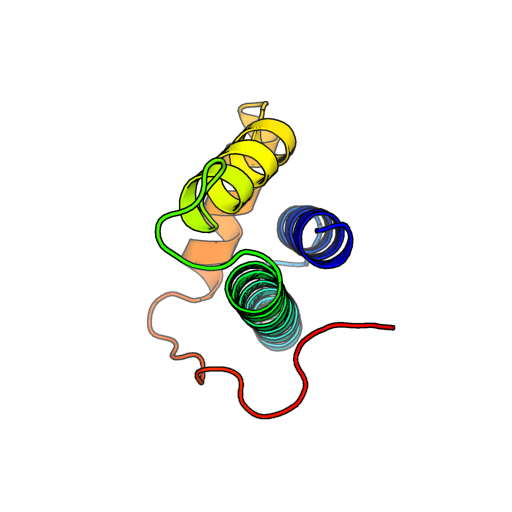C C . ASP A 1 73 ? -0.278 -2.581 8.831 1.00 92.69 73 ASP A C 1
ATOM 559 O O . ASP A 1 73 ? -0.141 -3.801 8.744 1.00 92.69 73 ASP A O 1
ATOM 563 N N . LYS A 1 74 ? -0.848 -2.017 9.905 1.00 95.94 74 LYS A N 1
ATOM 564 C CA . LYS A 1 74 ? -1.332 -2.785 11.064 1.00 95.94 74 LYS A CA 1
ATOM 565 C C . LYS A 1 74 ? -2.499 -3.721 10.726 1.00 95.94 74 LYS A C 1
ATOM 567 O O . LYS A 1 74 ? -2.572 -4.818 11.272 1.00 95.94 74 LYS A O 1
ATOM 572 N N . ALA A 1 75 ? -3.406 -3.324 9.832 1.00 95.88 75 ALA A N 1
ATOM 573 C CA . ALA A 1 75 ? -4.539 -4.158 9.417 1.00 95.88 75 ALA A CA 1
ATOM 574 C C . ALA A 1 75 ? -4.110 -5.423 8.642 1.00 95.88 75 ALA A C 1
ATOM 576 O O . ALA A 1 75 ? -4.871 -6.391 8.561 1.00 95.88 75 ALA A O 1
ATOM 577 N N . LEU A 1 76 ? -2.890 -5.427 8.093 1.00 91.56 76 LEU A N 1
ATOM 578 C CA . LEU A 1 76 ? -2.281 -6.557 7.389 1.00 91.56 76 LEU A CA 1
ATOM 579 C C . LEU A 1 76 ? -1.261 -7.331 8.227 1.00 91.56 76 LEU A C 1
ATOM 581 O O . LEU A 1 76 ? -0.605 -8.225 7.687 1.00 91.56 76 LEU A O 1
ATOM 585 N N . ASP A 1 77 ? -1.128 -7.030 9.517 1.00 92.38 77 ASP A N 1
ATOM 586 C CA . ASP A 1 77 ? -0.199 -7.753 10.378 1.00 92.38 77 ASP A CA 1
ATOM 587 C C . ASP A 1 77 ? -0.509 -9.263 10.387 1.00 92.38 77 ASP A C 1
ATOM 589 O O . ASP A 1 77 ? -1.668 -9.691 10.402 1.00 92.38 77 ASP A O 1
ATOM 593 N N . GLY A 1 78 ? 0.540 -10.081 10.289 1.00 91.19 78 GLY A N 1
ATOM 594 C CA . GLY A 1 78 ? 0.431 -11.534 10.119 1.00 91.19 78 GLY A CA 1
ATOM 595 C C . GLY A 1 78 ? -0.050 -12.018 8.740 1.00 91.19 78 GLY A C 1
ATOM 596 O O . GLY A 1 78 ? -0.303 -13.212 8.577 1.00 91.19 78 GLY A O 1
ATOM 597 N N . THR A 1 79 ? -0.181 -11.142 7.736 1.00 90.19 79 THR A N 1
ATOM 598 C CA . THR A 1 79 ? -0.538 -11.532 6.359 1.00 90.19 79 THR A CA 1
ATOM 599 C C . THR A 1 79 ? 0.663 -11.526 5.411 1.00 90.19 79 THR A C 1
ATOM 601 O O . THR A 1 79 ? 1.686 -10.896 5.665 1.00 90.19 79 THR A O 1
ATOM 604 N N . VAL A 1 80 ? 0.523 -12.228 4.283 1.00 88.19 80 VAL A N 1
ATOM 605 C CA . VAL A 1 80 ? 1.498 -12.222 3.184 1.00 88.19 80 VAL A CA 1
ATOM 606 C C . VAL A 1 80 ? 0.874 -11.657 1.910 1.00 88.19 80 VAL A C 1
ATOM 608 O O . VAL A 1 80 ? -0.304 -11.896 1.612 1.00 88.19 80 VAL A O 1
ATOM 611 N N . ILE A 1 81 ? 1.686 -10.941 1.133 1.00 84.19 81 ILE A N 1
ATOM 612 C CA . ILE A 1 81 ? 1.352 -10.507 -0.226 1.00 84.19 81 ILE A CA 1
ATOM 613 C C . ILE A 1 81 ? 2.276 -11.192 -1.228 1.00 84.19 81 ILE A C 1
ATOM 615 O O . ILE A 1 81 ? 3.436 -11.479 -0.935 1.00 84.19 81 ILE A O 1
ATOM 619 N N . SER A 1 82 ? 1.751 -11.470 -2.416 1.00 82.19 82 SER A N 1
ATOM 620 C CA . SER A 1 82 ? 2.539 -12.027 -3.511 1.00 82.19 82 SER A CA 1
ATOM 621 C C . SER A 1 82 ? 3.268 -10.907 -4.242 1.00 82.19 82 SER A C 1
ATOM 623 O O . SER A 1 82 ? 2.705 -9.831 -4.454 1.00 82.19 82 SER A O 1
ATOM 625 N N . LEU A 1 83 ? 4.503 -11.173 -4.669 1.00 86.44 83 LEU A N 1
ATOM 626 C CA . LEU A 1 83 ? 5.198 -10.279 -5.588 1.00 86.44 83 LEU A CA 1
ATOM 627 C C . LEU A 1 83 ? 4.415 -10.207 -6.910 1.00 86.44 83 LEU A C 1
ATOM 629 O O . LEU A 1 83 ? 4.017 -11.250 -7.439 1.00 86.44 83 LEU A O 1
ATOM 633 N N . PRO A 1 84 ? 4.162 -9.001 -7.440 1.00 89.25 84 PRO A N 1
ATOM 634 C CA . PRO A 1 84 ? 3.474 -8.852 -8.711 1.00 89.25 84 PRO A CA 1
ATOM 635 C C . PRO A 1 84 ? 4.346 -9.388 -9.857 1.00 89.25 84 PRO A C 1
ATOM 637 O O . PRO A 1 84 ? 5.571 -9.280 -9.829 1.00 89.25 84 PRO A O 1
ATOM 640 N N . SER A 1 85 ? 3.706 -9.978 -10.866 1.00 84.75 85 SER A N 1
ATOM 641 C CA . SER A 1 85 ? 4.352 -10.542 -12.057 1.00 84.75 85 SER A CA 1
ATOM 642 C C . SER A 1 85 ? 3.606 -10.122 -13.326 1.00 84.75 85 SER A C 1
ATOM 644 O O . SER A 1 85 ? 2.442 -9.722 -13.257 1.00 84.75 85 SER A O 1
ATOM 646 N N . GLY A 1 86 ? 4.278 -10.208 -14.477 1.00 87.31 86 GLY A N 1
ATOM 647 C CA . GLY A 1 86 ? 3.721 -9.798 -15.770 1.00 87.31 86 GLY A CA 1
ATOM 648 C C . GLY A 1 86 ? 3.688 -8.278 -15.954 1.00 87.31 86 GLY A C 1
ATOM 649 O O . GLY A 1 86 ? 4.554 -7.572 -15.438 1.00 87.31 86 GLY A O 1
ATOM 650 N N . ASP A 1 87 ? 2.700 -7.784 -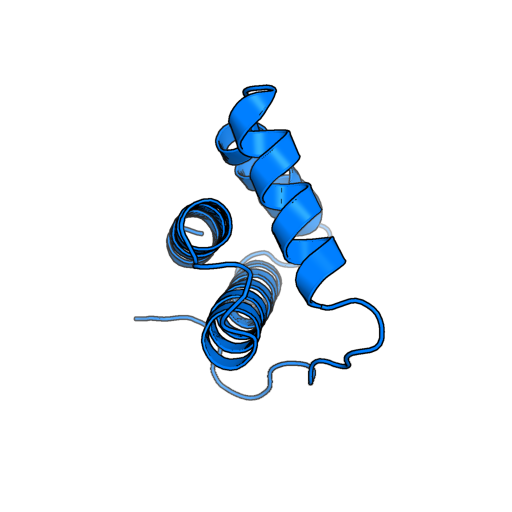16.705 1.00 88.38 87 ASP A N 1
ATOM 651 C CA . ASP A 1 87 ? 2.495 -6.346 -16.891 1.00 88.38 87 ASP A CA 1
ATOM 652 C C . ASP A 1 87 ? 1.849 -5.719 -15.648 1.00 88.38 87 ASP A C 1
ATOM 654 O O . ASP A 1 87 ? 0.750 -6.084 -15.216 1.00 88.38 87 ASP A O 1
ATOM 658 N N . VAL A 1 88 ? 2.572 -4.794 -15.027 1.00 91.62 88 VAL A N 1
ATOM 659 C CA . VAL A 1 88 ? 2.221 -4.179 -13.739 1.00 91.62 88 VAL A CA 1
ATOM 660 C C . VAL A 1 88 ? 1.888 -2.697 -13.860 1.00 91.62 88 VAL A C 1
ATOM 662 O O . VAL A 1 88 ? 1.373 -2.121 -12.900 1.00 91.62 88 VAL A O 1
ATOM 665 N N . CYS A 1 89 ? 2.185 -2.092 -15.009 1.00 92.62 89 CYS A N 1
ATOM 666 C CA . CYS A 1 89 ? 1.838 -0.710 -15.280 1.00 92.62 89 CYS A CA 1
ATOM 667 C C . CYS A 1 89 ? 0.398 -0.646 -15.782 1.00 92.62 89 CYS A C 1
ATOM 669 O O . CYS A 1 89 ? 0.030 -1.381 -16.690 1.00 92.62 89 CYS A O 1
ATOM 671 N N . ASP A 1 90 ? -0.405 0.241 -15.200 1.00 87.56 90 ASP A N 1
ATOM 672 C CA . ASP A 1 90 ? -1.692 0.589 -15.805 1.00 87.56 90 ASP A CA 1
ATOM 673 C C . ASP A 1 90 ? -1.443 1.362 -17.121 1.00 87.56 90 ASP A C 1
ATOM 675 O O . ASP A 1 90 ? -0.397 2.014 -17.255 1.00 87.56 90 ASP A O 1
ATOM 679 N N . GLU A 1 91 ? -2.396 1.293 -18.059 1.00 67.00 91 GLU A N 1
ATOM 680 C CA . GLU A 1 91 ? -2.402 2.094 -19.300 1.00 67.00 91 GLU A CA 1
ATOM 681 C C . GLU A 1 91 ? -2.385 3.613 -19.035 1.00 67.00 91 GLU A C 1
ATOM 683 O O . GLU A 1 91 ? -3.074 4.088 -18.095 1.00 67.00 91 GLU A O 1
#

Mean predicted aligned error: 3.59 Å